Protein AF-A0A0J1JPJ7-F1 (afdb_monomer)

Mean predicted aligned error: 8.8 Å

Structure (mmCIF, N/CA/C/O backbone):
data_AF-A0A0J1JPJ7-F1
#
_entry.id   AF-A0A0J1JPJ7-F1
#
loop_
_atom_site.group_PDB
_atom_site.id
_atom_site.type_symbol
_atom_site.label_atom_id
_atom_site.label_alt_id
_atom_site.label_comp_id
_atom_site.label_asym_id
_atom_site.label_entity_id
_atom_sit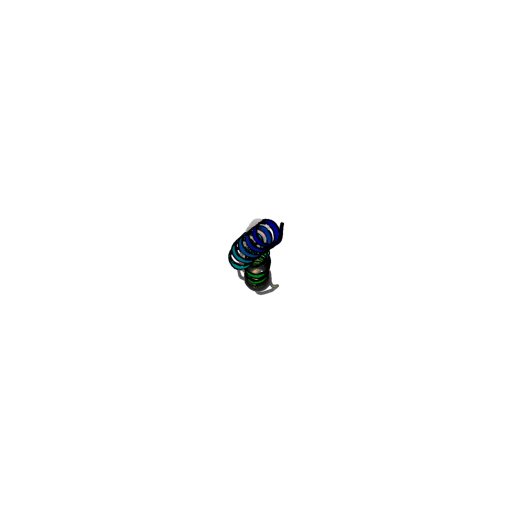e.label_seq_id
_atom_site.pdbx_PDB_ins_code
_atom_site.Cartn_x
_atom_site.Cartn_y
_atom_site.Cartn_z
_atom_site.occupancy
_atom_site.B_iso_or_equiv
_atom_site.auth_seq_id
_atom_site.auth_comp_id
_atom_site.auth_asym_id
_atom_site.auth_atom_id
_atom_site.pdbx_PDB_model_num
ATOM 1 N N . MET A 1 1 ? 35.492 9.080 -42.654 1.00 68.38 1 MET A N 1
ATOM 2 C CA . MET A 1 1 ? 34.106 9.562 -42.441 1.00 68.38 1 MET A CA 1
ATOM 3 C C . MET A 1 1 ? 33.135 8.426 -42.120 1.00 68.38 1 MET A C 1
ATOM 5 O O . MET A 1 1 ? 32.407 8.545 -41.147 1.00 68.38 1 MET A O 1
ATOM 9 N N . LEU A 1 2 ? 33.143 7.306 -42.854 1.00 83.06 2 LEU A N 1
ATOM 10 C CA . LEU A 1 2 ? 32.273 6.153 -42.552 1.00 83.06 2 LEU A CA 1
ATOM 11 C C . LEU A 1 2 ? 32.602 5.465 -41.215 1.00 83.06 2 LEU A C 1
ATOM 13 O O . LEU A 1 2 ? 31.702 5.160 -40.445 1.00 83.06 2 LEU A O 1
ATOM 17 N N . THR A 1 3 ? 33.883 5.312 -40.876 1.00 90.00 3 THR A N 1
ATOM 18 C CA . THR A 1 3 ? 34.330 4.741 -39.591 1.00 90.00 3 THR A CA 1
ATOM 19 C C . THR A 1 3 ? 33.931 5.579 -38.380 1.00 90.00 3 THR A C 1
ATOM 21 O O . THR A 1 3 ? 33.537 5.031 -37.358 1.00 90.00 3 THR A O 1
ATOM 24 N N . SER A 1 4 ? 33.962 6.910 -38.488 1.00 87.25 4 SER A N 1
ATOM 25 C CA . SER A 1 4 ? 33.481 7.791 -37.417 1.00 87.25 4 SER A CA 1
ATOM 26 C C . SER A 1 4 ? 31.963 7.731 -37.244 1.00 87.25 4 SER A C 1
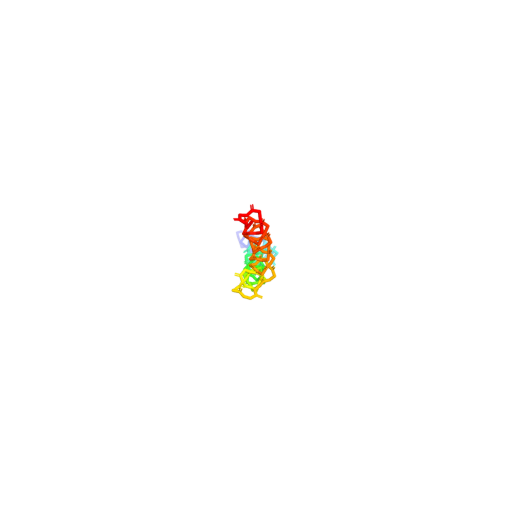ATOM 28 O O . SER A 1 4 ? 31.474 7.949 -36.143 1.00 87.25 4 SER A O 1
ATOM 30 N N . VAL A 1 5 ? 31.213 7.442 -38.312 1.00 92.44 5 VAL A N 1
ATOM 31 C CA . VAL A 1 5 ? 29.765 7.199 -38.223 1.00 92.44 5 VAL A CA 1
ATOM 32 C C . VAL A 1 5 ? 29.506 5.840 -37.576 1.00 92.44 5 VAL A C 1
ATOM 34 O O . VAL A 1 5 ? 28.729 5.769 -36.631 1.00 92.44 5 VAL A O 1
ATOM 37 N N . TYR A 1 6 ? 30.224 4.797 -38.001 1.00 93.44 6 TYR A N 1
ATOM 38 C CA . TYR A 1 6 ? 30.156 3.462 -37.404 1.00 93.44 6 TYR A CA 1
ATOM 39 C C . TYR A 1 6 ? 30.434 3.488 -35.893 1.00 93.44 6 TYR A C 1
ATOM 41 O O . TYR A 1 6 ? 29.614 3.020 -35.113 1.00 93.44 6 TYR A O 1
ATOM 49 N N . ALA A 1 7 ? 31.527 4.128 -35.468 1.00 94.06 7 ALA A N 1
ATOM 50 C CA . ALA A 1 7 ? 31.888 4.227 -34.053 1.00 94.06 7 ALA A CA 1
ATOM 51 C C . ALA A 1 7 ? 30.845 4.993 -33.216 1.00 94.06 7 ALA A C 1
ATOM 53 O O . ALA A 1 7 ? 30.585 4.634 -32.072 1.00 94.06 7 ALA A O 1
ATOM 54 N N . LYS A 1 8 ? 30.217 6.038 -33.776 1.00 94.25 8 LYS A N 1
ATOM 55 C CA . LYS A 1 8 ? 29.147 6.783 -33.088 1.00 94.25 8 LYS A CA 1
ATOM 56 C C . LYS A 1 8 ? 27.874 5.955 -32.930 1.00 94.25 8 LYS A C 1
ATOM 58 O O . LYS A 1 8 ? 27.236 6.031 -31.885 1.00 94.25 8 LYS A O 1
ATOM 63 N N . VAL A 1 9 ? 27.507 5.187 -33.955 1.00 94.75 9 VAL A N 1
ATOM 64 C CA . VAL A 1 9 ? 26.336 4.301 -33.912 1.00 94.75 9 VAL A CA 1
ATOM 65 C C . VAL A 1 9 ? 26.559 3.169 -32.911 1.00 94.75 9 VAL A C 1
ATOM 67 O O . VAL A 1 9 ? 25.682 2.913 -32.092 1.00 94.75 9 VAL A O 1
ATOM 70 N N . ASP A 1 10 ? 27.738 2.549 -32.914 1.00 95.06 10 ASP A N 1
ATOM 71 C CA . ASP A 1 10 ? 28.095 1.485 -31.970 1.00 95.06 10 ASP A CA 1
ATOM 72 C C . ASP A 1 10 ? 28.092 1.974 -30.509 1.00 95.06 10 ASP A C 1
ATOM 74 O O . ASP A 1 10 ? 27.496 1.345 -29.630 1.00 95.06 10 ASP A O 1
ATOM 78 N N . ALA A 1 11 ? 28.655 3.162 -30.257 1.00 93.44 11 ALA A N 1
ATOM 79 C CA . ALA A 1 11 ? 28.623 3.796 -28.941 1.00 93.44 11 ALA A CA 1
ATOM 80 C C . ALA A 1 11 ? 27.191 4.129 -28.484 1.00 93.44 11 ALA A C 1
ATOM 82 O O . ALA A 1 11 ? 26.848 3.911 -27.322 1.00 93.44 11 ALA A O 1
ATOM 83 N N . PHE A 1 12 ? 26.341 4.622 -29.390 1.00 94.56 12 PHE A N 1
ATOM 84 C CA . PHE A 1 12 ? 24.939 4.915 -29.089 1.00 94.56 12 PHE A CA 1
ATOM 85 C C . PHE A 1 12 ? 24.145 3.647 -28.760 1.00 94.56 12 PHE A C 1
ATOM 87 O O . PHE A 1 12 ? 23.438 3.619 -27.758 1.00 94.56 12 PHE A O 1
ATOM 94 N N . LEU A 1 13 ? 24.279 2.589 -29.563 1.00 94.56 13 LEU A N 1
ATOM 95 C CA . LEU A 1 13 ? 23.578 1.323 -29.333 1.00 94.56 13 LEU A CA 1
ATOM 96 C C . LEU A 1 13 ? 24.048 0.637 -28.046 1.00 94.56 13 LEU A C 1
ATOM 98 O O . LEU A 1 13 ? 23.227 0.088 -27.311 1.00 94.56 13 LEU A O 1
ATOM 102 N N . SER A 1 14 ? 25.343 0.717 -27.740 1.00 92.94 14 SER A N 1
ATOM 103 C CA . SER A 1 14 ? 25.893 0.220 -26.476 1.00 92.94 14 SER A CA 1
ATOM 104 C C . SER A 1 14 ? 25.365 0.999 -25.270 1.00 92.94 14 SER A C 1
ATOM 106 O O . SER A 1 14 ? 25.038 0.393 -24.253 1.00 92.94 14 SER A O 1
ATOM 108 N N . ALA A 1 15 ? 25.234 2.325 -25.373 1.00 88.25 15 ALA A N 1
ATOM 109 C CA . ALA A 1 15 ? 24.632 3.142 -24.321 1.00 88.25 15 ALA A CA 1
ATOM 110 C C . ALA A 1 15 ? 23.128 2.860 -24.169 1.00 88.25 15 ALA A C 1
ATOM 112 O O . ALA A 1 15 ? 22.656 2.688 -23.054 1.00 88.25 15 ALA A O 1
ATOM 113 N N . TYR A 1 16 ? 22.399 2.742 -25.280 1.00 87.88 16 TYR A N 1
ATOM 114 C CA . TYR A 1 16 ? 20.961 2.470 -25.300 1.00 87.88 16 TYR A CA 1
ATOM 115 C C . TYR A 1 16 ? 20.610 1.092 -24.726 1.00 87.88 16 TYR A C 1
ATOM 117 O O . TYR A 1 16 ? 19.659 0.964 -23.964 1.00 87.88 16 TYR A O 1
ATOM 125 N N . LYS A 1 17 ? 21.396 0.053 -25.041 1.00 87.19 17 LYS A N 1
ATOM 126 C CA . LYS A 1 17 ? 21.194 -1.296 -24.490 1.00 87.19 17 LYS A CA 1
ATOM 127 C C . LYS A 1 17 ? 21.331 -1.334 -22.964 1.00 87.19 17 LYS A C 1
ATOM 129 O O . LYS A 1 17 ? 20.665 -2.136 -22.321 1.00 87.19 17 LYS A O 1
ATOM 134 N N . ASN A 1 18 ? 22.213 -0.503 -22.413 1.00 84.25 18 ASN A N 1
ATOM 135 C CA . ASN A 1 18 ? 22.458 -0.409 -20.975 1.00 84.25 18 ASN A CA 1
ATOM 136 C C . ASN A 1 18 ? 21.639 0.719 -20.318 1.00 84.25 18 ASN A C 1
ATOM 138 O O . ASN A 1 18 ? 21.900 1.069 -19.168 1.00 84.25 18 ASN A O 1
ATOM 142 N N . ASP A 1 19 ? 20.694 1.326 -21.042 1.00 84.62 19 ASP A N 1
ATOM 143 C CA . ASP A 1 19 ? 19.857 2.394 -20.511 1.00 84.62 19 ASP A CA 1
ATOM 144 C C . ASP A 1 19 ? 18.675 1.801 -19.730 1.00 84.62 19 ASP A C 1
ATOM 146 O O . ASP A 1 19 ? 17.713 1.288 -20.300 1.00 84.62 19 ASP A O 1
ATOM 150 N N . GLU A 1 20 ? 18.745 1.878 -18.403 1.00 80.75 20 GLU A N 1
ATOM 151 C CA . GLU A 1 20 ? 17.681 1.434 -17.492 1.00 80.75 20 GLU A CA 1
ATOM 152 C C . GLU A 1 20 ? 16.708 2.571 -17.119 1.00 80.75 20 GLU A C 1
ATOM 154 O O . GLU A 1 20 ? 15.820 2.399 -16.272 1.00 80.75 20 GLU A O 1
ATOM 159 N N . ARG A 1 21 ? 16.837 3.754 -17.743 1.00 74.94 21 ARG A N 1
ATOM 160 C CA . ARG A 1 21 ? 15.960 4.910 -17.503 1.00 74.94 21 ARG A CA 1
ATOM 161 C C . ARG A 1 21 ? 14.558 4.609 -18.036 1.00 74.94 21 ARG A C 1
ATOM 163 O O . ARG A 1 21 ? 14.234 4.857 -19.190 1.00 74.94 21 ARG A O 1
ATOM 170 N N . GLY A 1 22 ? 13.713 4.064 -17.168 1.00 68.12 22 GLY A N 1
ATOM 171 C CA . GLY A 1 22 ? 12.338 3.665 -17.479 1.00 68.12 22 GLY A CA 1
ATOM 172 C C . GLY A 1 22 ? 11.945 2.345 -16.820 1.00 68.12 22 GLY A C 1
ATOM 173 O O . GLY A 1 22 ? 10.797 2.202 -16.404 1.00 68.12 22 GLY A O 1
ATOM 174 N N . VAL A 1 23 ? 12.906 1.433 -16.622 1.00 74.06 23 VAL A N 1
ATOM 175 C CA . VAL A 1 23 ? 12.709 0.197 -15.840 1.00 74.06 23 VAL A CA 1
ATOM 176 C C . VAL A 1 23 ? 12.356 0.556 -14.398 1.00 74.06 23 VAL A C 1
ATOM 178 O O . VAL A 1 23 ? 11.353 0.089 -13.864 1.00 74.06 23 VAL A O 1
ATOM 181 N N . THR A 1 24 ? 13.076 1.525 -13.834 1.00 78.44 24 THR A N 1
ATOM 182 C CA . THR A 1 24 ? 12.811 2.060 -12.493 1.00 78.44 24 THR A CA 1
ATOM 183 C C . THR A 1 24 ? 11.410 2.660 -12.355 1.00 78.44 24 THR A C 1
ATOM 185 O O . THR A 1 24 ? 10.760 2.496 -11.328 1.00 78.44 24 THR A O 1
ATOM 188 N N . ALA A 1 25 ? 10.886 3.320 -13.393 1.00 85.81 25 ALA A N 1
ATOM 189 C CA . ALA A 1 25 ? 9.541 3.897 -13.357 1.00 85.81 25 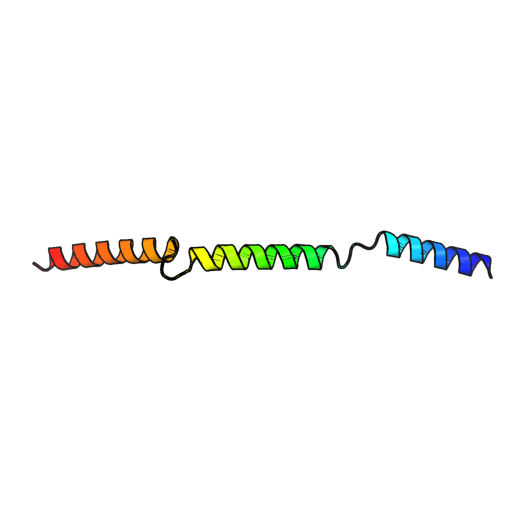ALA A CA 1
ATOM 190 C C . ALA A 1 25 ? 8.444 2.819 -13.312 1.00 85.81 25 ALA A C 1
ATOM 192 O O . ALA A 1 25 ? 7.442 2.992 -12.617 1.00 85.81 25 ALA A O 1
ATOM 193 N N . ILE A 1 26 ? 8.638 1.696 -14.010 1.00 86.12 26 ILE A N 1
ATOM 194 C CA . ILE A 1 26 ? 7.711 0.555 -13.976 1.00 86.12 26 ILE A CA 1
ATOM 195 C C . ILE A 1 26 ? 7.773 -0.151 -12.615 1.00 86.12 26 ILE A C 1
ATOM 197 O O . ILE A 1 26 ? 6.729 -0.495 -12.059 1.00 86.12 26 ILE A O 1
ATOM 201 N N . GLU A 1 27 ? 8.968 -0.307 -12.043 1.00 85.94 27 GLU A N 1
ATOM 202 C CA . GLU A 1 27 ? 9.158 -0.898 -10.713 1.00 85.94 27 GLU A CA 1
ATOM 203 C C . GLU A 1 27 ? 8.491 -0.060 -9.617 1.00 85.94 27 GLU A C 1
ATOM 205 O O . GLU A 1 27 ? 7.694 -0.585 -8.835 1.00 85.94 27 GLU A O 1
ATOM 210 N N . TYR A 1 28 ? 8.736 1.255 -9.591 1.00 91.75 28 TYR A N 1
ATOM 211 C CA . TYR A 1 28 ? 8.068 2.148 -8.641 1.00 91.75 28 TYR A CA 1
ATOM 212 C C . TYR A 1 28 ? 6.555 2.215 -8.876 1.00 91.75 28 TYR A C 1
ATOM 214 O O . TYR A 1 28 ? 5.797 2.318 -7.910 1.00 91.75 28 TYR A O 1
ATOM 222 N N . GLY A 1 29 ? 6.100 2.091 -10.126 1.00 89.88 29 GLY A N 1
ATOM 223 C CA . GLY A 1 29 ? 4.682 1.951 -10.452 1.00 89.88 29 GLY A CA 1
ATOM 224 C C . GLY A 1 29 ? 4.052 0.720 -9.793 1.00 89.88 29 GLY A C 1
ATOM 225 O O . GLY A 1 29 ? 3.011 0.835 -9.143 1.00 89.88 29 GLY A O 1
ATOM 226 N N . LEU A 1 30 ? 4.705 -0.442 -9.882 1.00 93.00 30 LEU A N 1
ATOM 227 C CA . LEU A 1 30 ? 4.240 -1.681 -9.251 1.00 93.00 30 LEU A CA 1
ATOM 228 C C . LEU A 1 30 ? 4.257 -1.596 -7.717 1.00 93.00 30 LEU A C 1
ATOM 230 O O . LEU A 1 30 ? 3.293 -2.008 -7.068 1.00 93.00 30 LEU A O 1
ATOM 234 N N . ILE A 1 31 ? 5.314 -1.022 -7.135 1.00 94.12 31 ILE A N 1
ATOM 235 C CA . ILE A 1 31 ? 5.395 -0.775 -5.687 1.00 94.12 31 ILE A CA 1
ATOM 236 C C . ILE A 1 31 ? 4.246 0.142 -5.244 1.00 94.12 31 ILE A C 1
ATOM 238 O O . ILE A 1 31 ? 3.607 -0.126 -4.228 1.00 94.12 31 ILE A O 1
ATOM 242 N N . GLY A 1 32 ? 3.926 1.178 -6.025 1.00 95.56 32 GLY A N 1
ATOM 243 C CA . GLY A 1 32 ? 2.794 2.068 -5.765 1.00 95.56 32 GLY A CA 1
ATOM 244 C C . GLY A 1 32 ? 1.453 1.329 -5.718 1.00 95.56 32 GLY A C 1
ATOM 245 O O . GLY A 1 32 ? 0.672 1.540 -4.790 1.00 95.56 32 GLY A O 1
ATOM 246 N N . VAL A 1 33 ? 1.209 0.411 -6.658 1.00 95.88 33 VAL A N 1
ATOM 247 C CA . VAL A 1 33 ? 0.003 -0.439 -6.659 1.00 95.88 33 VAL A CA 1
ATOM 248 C C . VAL A 1 33 ? -0.039 -1.341 -5.423 1.00 95.88 33 VAL A C 1
ATOM 250 O O . VAL A 1 33 ? -1.074 -1.417 -4.759 1.00 95.88 33 VAL A O 1
ATOM 253 N N . ALA A 1 34 ? 1.076 -1.985 -5.069 1.00 96.12 34 ALA A N 1
ATOM 254 C CA . ALA A 1 34 ? 1.150 -2.837 -3.882 1.00 96.12 34 ALA A CA 1
ATOM 255 C C . ALA A 1 34 ? 0.861 -2.047 -2.592 1.00 96.12 34 ALA A C 1
ATOM 257 O O . ALA A 1 34 ? 0.059 -2.482 -1.762 1.00 96.12 34 ALA A O 1
ATOM 258 N N . MET A 1 35 ? 1.446 -0.854 -2.457 1.00 96.56 35 MET A N 1
ATOM 259 C CA . MET A 1 35 ? 1.195 0.037 -1.322 1.00 96.56 35 MET A CA 1
ATOM 260 C C . MET A 1 35 ? -0.263 0.500 -1.270 1.00 96.56 35 MET A C 1
ATOM 262 O O . MET A 1 35 ? -0.851 0.519 -0.191 1.00 96.56 35 MET A O 1
ATOM 266 N N . ALA A 1 36 ? -0.872 0.822 -2.413 1.00 96.25 36 ALA A N 1
ATOM 267 C CA . ALA A 1 36 ? -2.275 1.226 -2.474 1.00 96.25 36 ALA A CA 1
ATOM 268 C C . ALA A 1 36 ? -3.217 0.118 -1.979 1.00 96.25 36 ALA A C 1
ATOM 270 O O . ALA A 1 36 ? -4.144 0.401 -1.221 1.00 96.25 36 ALA A O 1
ATOM 271 N N . VAL A 1 37 ? -2.958 -1.142 -2.347 1.00 96.12 37 VAL A N 1
ATOM 272 C CA . VAL A 1 37 ? -3.743 -2.291 -1.866 1.00 96.12 37 VAL A CA 1
ATOM 273 C C . VAL A 1 37 ? -3.600 -2.452 -0.353 1.00 96.12 37 VAL A C 1
ATOM 275 O O . VAL A 1 37 ? -4.607 -2.535 0.345 1.00 96.12 37 VAL A O 1
ATOM 278 N N . VAL A 1 38 ? -2.369 -2.452 0.169 1.00 94.88 38 VAL A N 1
ATOM 279 C CA . VAL A 1 38 ? -2.111 -2.631 1.610 1.00 94.88 38 VAL A CA 1
ATOM 280 C C . VAL A 1 38 ? -2.723 -1.500 2.437 1.00 94.88 38 VAL A C 1
ATOM 282 O O . VAL A 1 38 ? -3.388 -1.749 3.439 1.00 94.88 38 VAL A O 1
ATOM 285 N N . LEU A 1 39 ? -2.538 -0.247 2.024 1.00 95.12 39 LEU A N 1
ATOM 286 C CA . LEU A 1 39 ? -3.133 0.890 2.727 1.00 95.12 39 LEU A CA 1
ATOM 287 C C . LEU A 1 39 ? -4.662 0.865 2.617 1.00 95.12 39 LEU A C 1
ATOM 289 O O . LEU A 1 39 ? -5.348 1.121 3.604 1.00 95.12 39 LEU A O 1
ATOM 293 N N . GLY A 1 40 ? -5.197 0.494 1.454 1.00 95.06 40 GLY A N 1
ATOM 294 C CA . GLY A 1 40 ? -6.633 0.349 1.243 1.00 95.06 40 GLY A CA 1
ATOM 295 C C . GLY A 1 40 ? -7.280 -0.649 2.205 1.00 95.06 40 GLY A C 1
ATOM 296 O O . GLY A 1 40 ? -8.363 -0.372 2.713 1.00 95.06 40 GLY A O 1
ATOM 297 N N . THR A 1 41 ? -6.624 -1.773 2.511 1.00 94.25 41 THR A N 1
ATOM 298 C CA . THR A 1 41 ? -7.159 -2.756 3.469 1.00 94.25 41 THR A CA 1
ATOM 299 C C . THR A 1 41 ? -7.018 -2.304 4.919 1.00 94.25 41 THR A C 1
ATOM 301 O O . THR A 1 41 ? -7.953 -2.467 5.701 1.00 94.25 41 THR A O 1
ATOM 304 N N . ILE A 1 42 ? -5.886 -1.700 5.288 1.00 95.31 42 ILE A N 1
ATOM 305 C CA . ILE A 1 42 ? -5.630 -1.230 6.659 1.00 95.31 42 ILE A CA 1
ATOM 306 C C . ILE A 1 42 ? -6.599 -0.108 7.061 1.00 95.31 42 ILE A C 1
ATOM 308 O O . ILE A 1 42 ? -7.079 -0.086 8.196 1.00 95.31 42 ILE A O 1
ATOM 312 N N . PHE A 1 43 ? -6.887 0.808 6.134 1.00 93.81 43 PHE A N 1
ATOM 313 C CA . PHE A 1 43 ? -7.768 1.959 6.351 1.00 93.81 43 PHE A CA 1
ATOM 314 C C . PHE A 1 43 ? -9.215 1.727 5.893 1.00 93.81 43 PHE A C 1
ATOM 316 O O . PHE A 1 43 ? -10.023 2.656 5.926 1.00 93.81 43 PHE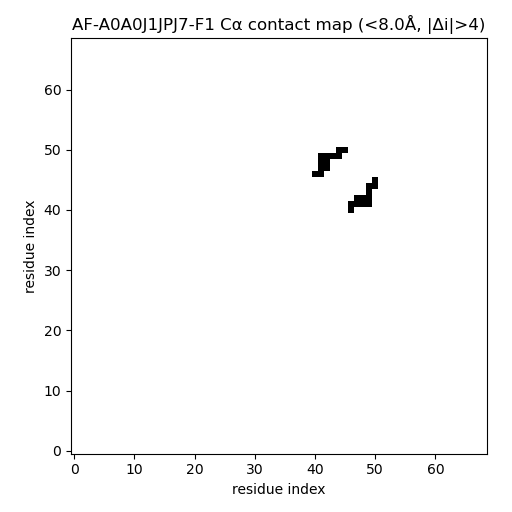 A O 1
ATOM 323 N N 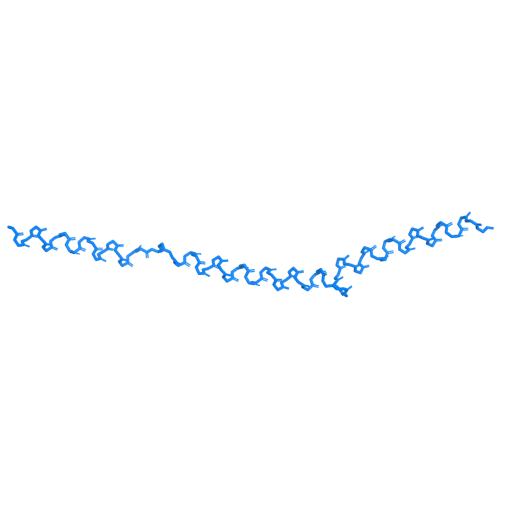. ALA A 1 44 ? -9.567 0.509 5.472 1.00 92.44 44 ALA A N 1
ATOM 324 C CA . ALA A 1 44 ? -10.954 0.153 5.201 1.00 92.44 44 ALA A CA 1
ATOM 325 C C . ALA A 1 44 ? -11.821 0.338 6.459 1.00 92.44 44 ALA A C 1
ATOM 327 O O . ALA A 1 44 ? -11.318 0.365 7.581 1.00 92.44 44 ALA A O 1
ATOM 328 N N . LYS A 1 45 ? -13.144 0.417 6.276 1.00 86.19 45 LYS A N 1
ATOM 329 C CA . LYS A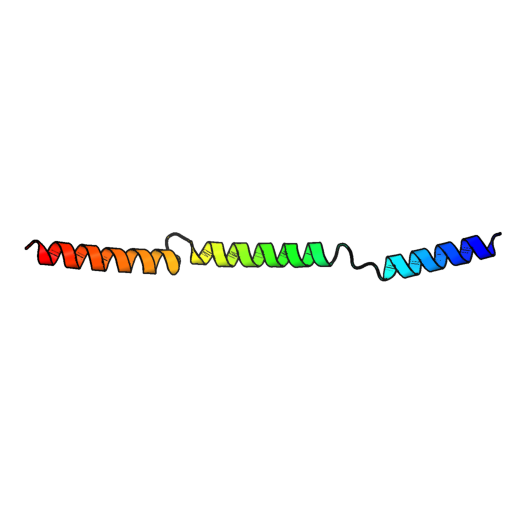 1 45 ? -14.104 0.560 7.384 1.00 86.19 45 LYS A CA 1
ATOM 330 C C . LYS A 1 45 ? -13.913 -0.505 8.473 1.00 86.19 45 LYS A C 1
ATOM 332 O O . LYS A 1 45 ? -13.954 -0.171 9.650 1.00 86.19 45 LYS A O 1
ATOM 337 N N . ASP A 1 46 ? -13.649 -1.742 8.060 1.00 87.19 46 ASP A N 1
ATOM 338 C CA . ASP A 1 46 ? -13.381 -2.882 8.948 1.00 87.19 46 ASP A CA 1
ATOM 339 C C . ASP A 1 46 ? -11.872 -3.196 9.039 1.00 87.19 46 ASP A C 1
ATOM 341 O O . ASP A 1 46 ? -11.459 -4.297 9.398 1.00 87.19 46 ASP A O 1
ATOM 345 N N . GLY A 1 47 ? -11.035 -2.237 8.640 1.00 92.44 47 GLY A N 1
ATOM 346 C CA . GLY A 1 47 ? -9.585 -2.331 8.684 1.00 92.44 47 GLY A CA 1
ATOM 347 C C . GLY A 1 47 ? -9.052 -2.153 10.102 1.00 92.44 47 GLY A C 1
ATOM 348 O O . GLY A 1 47 ? -9.634 -1.454 10.934 1.00 92.44 47 GLY A O 1
ATOM 349 N N . SER A 1 48 ? -7.894 -2.757 10.371 1.00 91.94 48 SER A N 1
ATOM 350 C CA . SER A 1 48 ? -7.305 -2.833 11.714 1.00 91.94 48 SER A CA 1
ATOM 351 C C . SER A 1 48 ? -7.124 -1.473 12.395 1.00 91.94 48 SER A C 1
ATOM 353 O O . SER A 1 48 ? -7.315 -1.365 13.609 1.00 91.94 48 SER A O 1
ATOM 355 N N . VAL A 1 49 ? -6.788 -0.425 11.634 1.00 93.81 49 VAL A N 1
ATOM 356 C CA . VAL A 1 49 ? -6.591 0.928 12.176 1.00 93.81 49 VAL A CA 1
ATOM 357 C C . VAL A 1 49 ? -7.917 1.551 12.597 1.00 93.81 49 VAL A C 1
ATOM 359 O O . VAL A 1 49 ? -8.010 2.090 13.699 1.00 93.81 49 VAL A O 1
ATOM 362 N N . ILE A 1 50 ? -8.949 1.454 11.757 1.00 93.69 50 ILE A N 1
ATOM 363 C CA . ILE A 1 50 ? -10.268 2.024 12.055 1.00 93.69 50 ILE A CA 1
ATOM 364 C C . ILE A 1 50 ? -10.926 1.281 13.220 1.00 93.69 50 ILE A C 1
ATOM 366 O O . ILE A 1 50 ? -11.477 1.925 14.117 1.00 93.69 50 ILE A O 1
ATOM 370 N N . THR A 1 51 ? -10.809 -0.048 13.267 1.00 95.31 51 THR A N 1
ATOM 371 C CA . THR A 1 51 ? -11.293 -0.855 14.394 1.00 95.31 51 THR A CA 1
ATOM 372 C C . THR A 1 51 ? -10.611 -0.454 15.699 1.00 95.31 51 THR A C 1
ATOM 374 O O . THR A 1 51 ? -11.297 -0.109 16.658 1.00 95.31 51 THR A O 1
ATOM 377 N N . SER A 1 52 ? -9.275 -0.395 15.723 1.00 95.50 52 SER A N 1
ATOM 378 C CA . SER A 1 52 ? -8.524 -0.035 16.937 1.00 95.50 52 SER A CA 1
ATOM 379 C C . SER A 1 52 ? -8.860 1.375 17.428 1.00 95.50 52 SER A C 1
ATOM 381 O O . SER A 1 52 ? -8.981 1.609 18.631 1.00 95.50 52 SER A O 1
ATOM 383 N N . LEU A 1 53 ? -9.035 2.321 16.499 1.00 95.56 53 LEU A N 1
ATOM 384 C CA . LEU A 1 53 ? -9.424 3.689 16.828 1.00 95.56 53 LEU A CA 1
ATOM 385 C C . LEU A 1 53 ? -10.832 3.729 17.431 1.00 95.56 53 LEU A C 1
ATOM 387 O O . LEU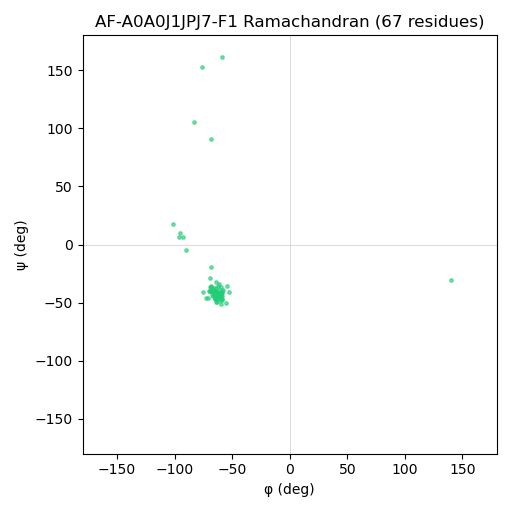 A 1 53 ? -11.040 4.366 18.462 1.00 95.56 53 LEU A O 1
ATOM 391 N N . THR A 1 54 ? -11.777 3.014 16.821 1.00 94.88 54 THR A N 1
ATOM 392 C CA . THR A 1 54 ? -13.160 2.925 17.305 1.00 94.88 54 THR A CA 1
ATOM 393 C C . THR A 1 54 ? -13.199 2.329 18.708 1.00 94.88 54 THR A C 1
ATOM 395 O O . THR A 1 54 ? -13.785 2.932 19.599 1.00 94.88 54 THR A O 1
ATOM 398 N N . GLU A 1 55 ? -12.498 1.219 18.945 1.00 96.88 55 GLU A N 1
ATOM 399 C CA . GLU A 1 55 ? -12.414 0.586 20.266 1.00 96.88 55 GLU A CA 1
ATOM 400 C C . GLU A 1 55 ? -11.822 1.515 21.332 1.00 96.88 55 GLU A C 1
ATOM 402 O O . GLU A 1 55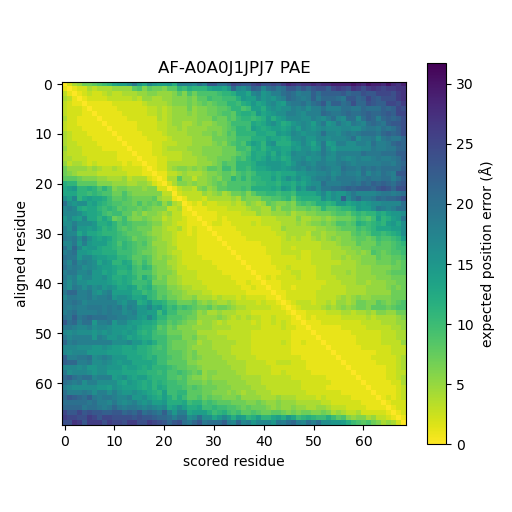 ? -12.311 1.555 22.464 1.00 96.88 55 GLU A O 1
ATOM 407 N N . ALA A 1 56 ? -10.777 2.276 20.993 1.00 97.00 56 ALA A N 1
ATOM 408 C CA . ALA A 1 56 ? -10.181 3.235 21.916 1.00 97.00 56 ALA A CA 1
ATOM 409 C C . ALA A 1 56 ? -11.181 4.335 22.307 1.00 97.00 56 ALA A C 1
ATOM 411 O O . ALA A 1 56 ? -11.324 4.641 23.493 1.00 97.00 56 ALA A O 1
ATOM 412 N N . PHE A 1 57 ? -11.914 4.889 21.338 1.00 96.94 57 PHE A N 1
ATOM 413 C CA . PHE A 1 57 ? -12.944 5.894 21.613 1.00 96.94 57 PHE A CA 1
ATOM 414 C C . PHE A 1 57 ? -14.155 5.320 22.350 1.00 96.94 57 PHE A C 1
ATOM 416 O O . PHE A 1 57 ? -14.680 5.992 23.237 1.00 96.94 57 PHE A O 1
ATOM 423 N N . THR A 1 58 ? -14.563 4.084 22.057 1.00 97.50 58 THR A N 1
ATOM 424 C CA . THR A 1 58 ? -15.613 3.389 22.814 1.00 97.50 58 THR A CA 1
ATOM 425 C C . THR A 1 58 ? -15.220 3.265 24.283 1.00 97.50 58 THR A C 1
ATOM 427 O O . THR A 1 58 ? -15.985 3.686 25.141 1.00 97.50 58 THR A O 1
ATOM 430 N N . LYS A 1 59 ? -13.990 2.834 24.594 1.00 97.69 59 LYS A N 1
ATOM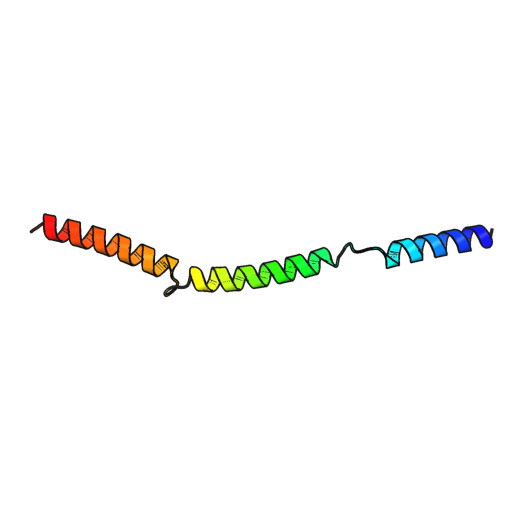 431 C CA . LYS A 1 59 ? -13.508 2.753 25.988 1.00 97.69 59 LYS A CA 1
ATOM 432 C C . LYS A 1 59 ? -13.534 4.100 26.713 1.00 97.69 59 LYS A C 1
ATOM 434 O O . LYS A 1 59 ? -13.877 4.158 27.893 1.00 97.69 59 LYS A O 1
ATOM 439 N N . ILE A 1 60 ? -13.172 5.182 26.022 1.00 97.12 60 ILE A N 1
ATOM 440 C CA . ILE A 1 60 ? -13.254 6.541 26.578 1.00 97.12 60 ILE A CA 1
ATOM 441 C C . ILE A 1 60 ? -14.717 6.911 26.856 1.00 97.12 60 ILE A C 1
ATOM 443 O O . ILE A 1 60 ? -15.025 7.399 27.942 1.00 97.12 60 ILE A O 1
ATOM 447 N N . SER A 1 61 ? -15.610 6.654 25.897 1.00 96.88 61 SER A N 1
ATOM 448 C CA . SER A 1 61 ? -17.047 6.914 26.029 1.00 96.88 61 SER A CA 1
ATOM 449 C C . SER A 1 61 ? -17.661 6.144 27.199 1.00 96.88 61 SER A C 1
ATOM 451 O O . SER A 1 61 ? -18.403 6.727 27.987 1.00 96.88 61 SER A O 1
ATOM 453 N N . ASP A 1 62 ? -17.321 4.865 27.346 1.00 97.19 62 ASP A N 1
ATOM 454 C CA . ASP A 1 62 ? -17.825 4.004 28.418 1.00 97.19 62 ASP A CA 1
ATOM 455 C C . ASP A 1 62 ? -17.347 4.497 29.785 1.00 97.19 62 ASP A C 1
ATOM 457 O O . ASP A 1 62 ? -18.150 4.684 30.695 1.00 97.19 62 ASP A O 1
ATOM 461 N N . THR A 1 63 ? -16.055 4.824 29.900 1.00 97.00 63 THR A N 1
ATOM 462 C CA . THR A 1 63 ? -15.474 5.380 31.134 1.00 97.00 63 THR A CA 1
ATOM 463 C C . THR A 1 63 ? -16.168 6.682 31.540 1.00 97.00 63 THR A C 1
ATOM 465 O O . THR A 1 63 ? -16.453 6.897 32.717 1.00 97.00 63 THR A O 1
ATOM 468 N N . LEU A 1 64 ? -16.459 7.557 30.572 1.00 96.12 64 LEU A N 1
ATOM 469 C CA . LEU A 1 64 ? -17.154 8.815 30.830 1.00 96.12 64 LEU A CA 1
ATOM 470 C C . LEU A 1 64 ? -18.622 8.590 31.221 1.00 96.12 64 LEU A C 1
ATOM 472 O O . LEU A 1 64 ? -19.121 9.263 32.121 1.00 96.12 64 LEU A O 1
ATOM 476 N N . SER A 1 65 ? -19.304 7.642 30.572 1.00 95.25 65 SER A N 1
ATOM 477 C CA . SER A 1 65 ? -20.685 7.286 30.908 1.00 95.25 65 SER A CA 1
ATOM 478 C C . SER A 1 65 ? -20.782 6.708 32.316 1.00 95.25 65 SER A C 1
ATOM 480 O O . SER A 1 65 ? -21.667 7.104 33.073 1.00 95.25 65 SER A O 1
ATOM 482 N N . ASP A 1 66 ? -19.858 5.831 32.696 1.00 94.81 66 ASP A N 1
ATOM 483 C CA . ASP A 1 66 ? -19.831 5.246 34.032 1.00 94.81 66 ASP A CA 1
ATOM 484 C C . ASP A 1 66 ? -19.479 6.271 35.112 1.00 94.81 66 ASP A C 1
ATOM 486 O O . ASP A 1 66 ? -20.076 6.239 36.181 1.00 94.81 66 ASP A O 1
ATOM 490 N N . ALA A 1 67 ? -18.598 7.235 34.825 1.00 91.69 67 ALA A N 1
ATOM 491 C CA . ALA A 1 67 ? -18.319 8.348 35.735 1.00 91.69 67 ALA A CA 1
ATOM 492 C C . ALA A 1 67 ? -19.499 9.330 35.897 1.00 91.69 67 ALA A C 1
ATOM 494 O O . ALA A 1 67 ? -19.516 10.112 36.846 1.00 91.69 67 ALA A O 1
ATOM 495 N N . SER A 1 68 ? -20.453 9.331 34.959 1.00 83.44 68 SER A N 1
ATOM 496 C CA . SER A 1 68 ? -21.643 10.196 34.992 1.00 83.44 68 SER A CA 1
ATOM 497 C C . SER A 1 68 ? -22.857 9.582 35.706 1.00 83.44 68 SER A C 1
ATOM 499 O O . SER A 1 68 ? -23.876 10.262 35.842 1.00 83.44 68 SER A O 1
ATOM 501 N N . LYS A 1 69 ? -22.758 8.318 36.137 1.00 64.31 69 LYS A N 1
ATOM 502 C CA . LYS A 1 69 ? -23.752 7.618 36.965 1.00 64.31 69 LYS A CA 1
ATOM 503 C C . LYS A 1 69 ? -23.438 7.799 38.448 1.00 64.31 69 LYS A C 1
ATOM 505 O O . LYS A 1 69 ? -24.415 7.862 39.224 1.00 64.31 69 LYS A O 1
#

pLDDT: mean 90.83, std 7.39, range [64.31, 97.69]

Sequence (69 aa):
MLTSVYAKVDAFLSAYKNDERGVTAIEYGLIGVAMAVVLGTIFAKDGSVITSLTEAFTKISDTLSDASK

Solvent-accessible surface area (backbone atoms only — not comparable to full-atom values): 3904 Å² total; per-residue (Å²): 113,68,65,63,50,50,54,52,50,52,52,47,52,57,51,56,74,69,56,59,90,55,58,60,58,55,51,52,48,51,50,50,52,53,48,50,55,54,51,50,51,38,68,27,85,88,8,66,56,44,45,53,52,50,52,54,52,48,54,52,52,49,53,53,55,61,73,72,108

Secondary structure (DSSP, 8-state):
-HHHHHHHHHHHHHHHHT--TTHHHHHHHHHHHHHHHHHHHHTSTTSHHHHHHHHHHHHHHHHHHHHT-

InterPro domains:
  IPR007047 Flp/Fap pilin component [PF04964] (17-63)

Foldseek 3Di:
DVVVVVVVVVVVVVCVVPDCVPVVVVVVVVVVVVVCVVVCQCPPCPHPVVVVVVVVVVVVVVVVVVVVD

Radius of gyration: 28.95 Å; Cα contacts (8 Å, |Δi|>4): 12; chains: 1; bounding box: 58×13×80 Å

Organism: NCBI:txid1195763